Protein AF-A0A956MZQ5-F1 (afdb_monomer_lite)

pLDDT: mean 90.31, std 9.91, range [48.19, 97.69]

Sequence (183 aa):
MKKYIKSDFVNKNEEILAFFNFIDTRTTLNEQTVTKEKAHQFIFGNASYNDLKMRHLIWQTGVIIESFIIYDQSTNNEILKNQLLSNFYSKKELYKYAEETLNNNIHLIEQSTTKHAAYYLDLFKTNASLFDIAQRNIRSNKFNIEQIVHNSSVFAIIEALKYGCLVKSIQKLNEFEIEDFFI

Radius of gyration: 24.79 Å; chains: 1; bounding box: 57×37×67 Å

Foldseek 3Di:
DLVQCPDPVLDPDVLLNQLVVQVVPDPDDDPVSDDLVSSCCSRVNPDDDDPVVSVVSVVSNVVSVVVVVVVVVCVVDLLNVLVVVLVVCVVVVVLVSSLVSLVVSLVVLVPDPDDALVSLVSQLSSLVSNQVSVVVVPVDPDRPVVSNVVSVVVSVVRVLVVVLVVQVVVVVVDVDDDPNPPD

Secondary structure (DSSP, 8-state):
-HHHHT-TTT---HHHHHHHHHHHT-SS-STTT--HHHHHHHHHTTSPP-HHHHHHHHHHHHHHHHHHHHHHHHHT-HHHHHHHHHHHHHHTT-HHHHHHHHHHHHHHHHT-S---HHHHHHHHHHHHHHHHHHTT-TT-----HHHHHHHHHHHHHHHHHHHHHHHHHHHHHSS-PPP-TT-

Structure (mmCIF, N/CA/C/O backbone):
data_AF-A0A956MZQ5-F1
#
_entry.id   AF-A0A956MZQ5-F1
#
loop_
_atom_site.group_PDB
_atom_site.id
_atom_site.type_symbol
_atom_site.label_atom_id
_atom_site.label_alt_id
_atom_site.label_comp_id
_atom_site.label_asym_id
_atom_site.label_entity_id
_atom_site.label_seq_id
_atom_site.pdbx_PDB_ins_code
_atom_site.Cartn_x
_atom_site.Cartn_y
_atom_site.Cartn_z
_atom_site.occupancy
_atom_site.B_iso_or_equiv
_atom_site.auth_seq_id
_atom_site.auth_comp_id
_atom_site.auth_asym_id
_atom_site.auth_atom_id
_atom_site.pdbx_PDB_model_num
ATOM 1 N N . MET A 1 1 ? -13.975 6.583 7.745 1.00 89.19 1 MET A N 1
ATOM 2 C CA . MET A 1 1 ? -13.818 5.833 9.012 1.00 89.19 1 MET A CA 1
ATOM 3 C C . MET A 1 1 ? -15.131 5.277 9.572 1.00 89.19 1 MET A C 1
ATOM 5 O O . MET A 1 1 ? -15.294 4.069 9.530 1.00 89.19 1 MET A O 1
ATOM 9 N N . LYS A 1 2 ? -16.109 6.096 10.012 1.00 90.12 2 LYS A N 1
ATOM 10 C CA . LYS A 1 2 ? -17.393 5.613 10.593 1.00 90.12 2 LYS A CA 1
ATOM 11 C C . LYS A 1 2 ? -18.077 4.489 9.806 1.00 90.12 2 LYS A C 1
ATOM 13 O O . LYS A 1 2 ? -18.449 3.475 10.379 1.00 90.12 2 LYS A O 1
ATOM 18 N N . LYS A 1 3 ? -18.225 4.663 8.487 1.00 91.69 3 LYS A N 1
ATOM 19 C CA . LYS A 1 3 ? -18.836 3.656 7.601 1.00 91.69 3 LYS A CA 1
ATOM 20 C C . LYS A 1 3 ? -18.034 2.347 7.538 1.00 91.69 3 LYS A C 1
ATOM 22 O O . LYS A 1 3 ? -18.628 1.290 7.416 1.00 91.69 3 LYS A O 1
ATOM 27 N N . TYR A 1 4 ? -16.708 2.427 7.643 1.00 93.00 4 TYR A N 1
ATOM 28 C CA . TYR A 1 4 ? -15.813 1.270 7.603 1.00 93.00 4 TYR A CA 1
ATOM 29 C C . TYR A 1 4 ? -15.908 0.447 8.893 1.00 93.00 4 TYR A C 1
ATOM 31 O O . TYR A 1 4 ? -16.105 -0.757 8.833 1.00 93.00 4 TYR A O 1
ATOM 39 N N . ILE A 1 5 ? -15.876 1.107 10.057 1.00 92.44 5 ILE A N 1
ATOM 40 C CA . ILE A 1 5 ? -15.987 0.443 11.371 1.00 92.44 5 ILE A CA 1
ATOM 41 C C . ILE A 1 5 ? -17.379 -0.164 11.592 1.00 92.44 5 ILE A C 1
ATOM 43 O O . ILE A 1 5 ? -17.510 -1.166 12.283 1.00 92.44 5 ILE A O 1
ATOM 47 N N . LYS A 1 6 ? -18.423 0.424 10.997 1.00 91.38 6 LYS A N 1
ATOM 48 C CA . LYS A 1 6 ? -19.788 -0.128 11.013 1.00 91.38 6 LYS A CA 1
ATOM 49 C C . LYS A 1 6 ? -20.004 -1.283 10.031 1.00 91.38 6 LYS A C 1
ATOM 51 O O . LYS A 1 6 ? -21.090 -1.843 10.016 1.00 91.38 6 LYS A O 1
ATOM 56 N N . SER A 1 7 ? -19.038 -1.582 9.166 1.00 92.50 7 SER A N 1
ATOM 57 C CA . SER A 1 7 ? -19.191 -2.644 8.177 1.00 92.50 7 SER A CA 1
ATOM 58 C C . SER A 1 7 ? -19.031 -4.011 8.835 1.00 92.50 7 SER A C 1
ATOM 60 O O . SER A 1 7 ? -17.972 -4.290 9.398 1.00 92.50 7 SER A O 1
ATOM 62 N N . ASP A 1 8 ? -20.018 -4.891 8.660 1.00 90.75 8 ASP A N 1
ATOM 63 C CA . ASP A 1 8 ? -19.981 -6.285 9.138 1.00 90.75 8 ASP A CA 1
ATOM 64 C C . ASP A 1 8 ? -18.816 -7.098 8.553 1.00 90.75 8 ASP A C 1
ATOM 66 O O . ASP A 1 8 ? -18.423 -8.136 9.093 1.00 90.75 8 ASP A O 1
ATOM 70 N N . PHE A 1 9 ? -18.256 -6.631 7.434 1.00 90.50 9 PHE A N 1
ATOM 71 C CA . PHE A 1 9 ? -17.056 -7.205 6.835 1.00 90.50 9 PHE A CA 1
ATOM 72 C C . PHE A 1 9 ? -15.805 -6.962 7.692 1.00 90.50 9 PHE A C 1
ATOM 74 O O . PHE A 1 9 ? -14.919 -7.809 7.738 1.00 90.50 9 PHE A O 1
ATOM 81 N N . VAL A 1 10 ? -15.734 -5.810 8.366 1.00 91.56 10 VAL A N 1
ATOM 82 C CA . VAL A 1 10 ? -14.555 -5.360 9.122 1.00 91.56 10 VAL A CA 1
ATOM 83 C C . VAL A 1 10 ? -14.718 -5.627 10.614 1.00 91.56 10 VAL A C 1
ATOM 85 O O . VAL A 1 10 ? -13.767 -6.033 11.277 1.00 91.56 10 VAL A O 1
ATOM 88 N N . ASN A 1 11 ? -15.910 -5.387 11.159 1.00 91.38 11 ASN A N 1
ATOM 89 C CA . ASN A 1 11 ? -16.164 -5.481 12.585 1.00 91.38 11 ASN A CA 1
ATOM 90 C C . ASN A 1 11 ? -17.539 -6.091 12.855 1.00 91.38 11 ASN A C 1
ATOM 92 O O . ASN A 1 11 ? -18.555 -5.560 12.425 1.00 91.38 11 ASN A O 1
ATOM 96 N N . LYS A 1 12 ? -17.553 -7.168 13.641 1.00 90.06 12 LYS A N 1
ATOM 97 C CA . LYS A 1 12 ? -18.777 -7.807 14.151 1.00 90.06 12 LYS A CA 1
ATOM 98 C C . LYS A 1 12 ? -18.989 -7.576 15.649 1.00 90.06 12 LYS A C 1
ATOM 100 O O . LYS A 1 12 ? -19.979 -8.036 16.202 1.00 90.06 12 LYS A O 1
ATOM 105 N N . ASN A 1 13 ? -18.039 -6.924 16.323 1.00 92.81 13 ASN A N 1
ATOM 106 C CA . ASN A 1 13 ? -18.097 -6.689 17.758 1.00 92.81 13 ASN A CA 1
ATOM 107 C C . ASN A 1 13 ? -18.766 -5.334 18.040 1.00 92.81 13 ASN A C 1
ATOM 109 O O . ASN A 1 13 ? -18.209 -4.267 17.753 1.00 92.81 13 ASN A O 1
ATOM 113 N N . GLU A 1 14 ? -19.959 -5.381 18.631 1.00 92.75 14 GLU A N 1
ATOM 114 C CA . GLU A 1 14 ? -20.719 -4.190 19.019 1.00 92.75 14 GLU A CA 1
ATOM 115 C C . GLU A 1 14 ? -20.006 -3.359 20.095 1.00 92.75 14 GLU A C 1
ATOM 117 O O . GLU A 1 14 ? -20.111 -2.133 20.085 1.00 92.75 14 GLU A O 1
ATOM 122 N N . GLU A 1 15 ? -19.210 -3.985 20.970 1.00 94.75 15 GLU A N 1
ATOM 123 C CA . GLU A 1 15 ? -18.438 -3.287 22.005 1.00 94.75 15 GLU A CA 1
ATOM 124 C C . GLU A 1 15 ? -17.376 -2.372 21.377 1.00 94.75 15 GLU A C 1
ATOM 126 O O . GLU A 1 15 ? -17.155 -1.258 21.852 1.00 94.75 15 GLU A O 1
ATOM 131 N N . ILE A 1 16 ? -16.755 -2.804 20.271 1.00 94.88 16 ILE A N 1
ATOM 132 C CA . ILE A 1 16 ? -15.790 -1.989 19.512 1.00 94.88 16 ILE A CA 1
ATOM 133 C C . ILE A 1 16 ? -16.495 -0.782 18.900 1.00 94.88 16 ILE A C 1
ATOM 135 O O . ILE A 1 16 ? -15.986 0.338 18.959 1.00 94.88 16 ILE A O 1
ATOM 139 N N . LEU A 1 17 ? -17.687 -0.989 18.335 1.00 94.19 17 LEU A N 1
ATOM 140 C CA . LEU A 1 17 ? -18.469 0.104 17.768 1.00 94.19 17 LEU A CA 1
ATOM 141 C C . LEU A 1 17 ? -18.895 1.100 18.858 1.00 94.19 17 LEU A C 1
ATOM 143 O O . LEU A 1 17 ? -18.810 2.311 18.649 1.00 94.19 17 LEU A O 1
ATOM 147 N N . ALA A 1 18 ? -19.311 0.608 20.025 1.00 94.69 18 ALA A N 1
ATOM 148 C CA . ALA A 1 18 ? -19.651 1.434 21.178 1.00 94.69 18 ALA A CA 1
ATOM 149 C C . ALA A 1 18 ? -18.439 2.228 21.688 1.00 94.69 18 ALA A C 1
ATOM 151 O O . ALA A 1 18 ? -18.555 3.433 21.916 1.00 94.69 18 ALA A O 1
ATOM 152 N N . PHE A 1 19 ? -17.266 1.597 21.797 1.00 95.44 19 PHE A N 1
ATOM 153 C CA . PHE A 1 19 ? -16.028 2.275 22.182 1.00 95.44 19 PHE A CA 1
ATOM 154 C C . PHE A 1 19 ? -15.627 3.356 21.176 1.00 95.44 19 PHE A C 1
ATOM 156 O O . PHE A 1 19 ? -15.304 4.479 21.562 1.00 95.44 19 PHE A O 1
ATOM 163 N N . PHE A 1 20 ? -15.704 3.053 19.879 1.00 93.94 20 PHE A N 1
ATOM 164 C CA . PHE A 1 20 ? -15.429 4.031 18.835 1.00 93.94 20 PHE A CA 1
ATOM 165 C C . PHE A 1 20 ? -16.386 5.228 18.920 1.00 93.94 20 PHE A C 1
ATOM 167 O O . PHE A 1 20 ? -15.940 6.374 18.895 1.00 93.94 20 PHE A O 1
ATOM 174 N N . ASN A 1 21 ? -17.690 4.983 19.089 1.00 92.69 21 ASN A N 1
ATOM 175 C CA . ASN A 1 21 ? -18.679 6.051 19.249 1.00 92.69 21 ASN A CA 1
ATOM 176 C C . ASN A 1 21 ? -18.411 6.896 20.506 1.00 92.69 21 ASN A C 1
ATOM 178 O O . ASN A 1 21 ? -18.540 8.116 20.457 1.00 92.69 21 ASN A O 1
ATOM 182 N N . PHE A 1 22 ? -17.998 6.279 21.618 1.00 94.31 22 PHE A N 1
ATOM 183 C CA . PHE A 1 22 ? -17.604 7.009 22.825 1.00 94.31 22 PHE A CA 1
ATOM 184 C C . PHE A 1 22 ? -16.483 8.015 22.539 1.00 94.31 22 PHE A C 1
ATOM 186 O O . PHE A 1 22 ? -16.594 9.170 22.949 1.00 94.31 22 PHE A O 1
ATOM 193 N N . ILE A 1 23 ? -15.434 7.598 21.822 1.00 92.62 23 ILE A N 1
ATOM 194 C CA . ILE A 1 23 ? -14.308 8.471 21.461 1.00 92.62 23 ILE A CA 1
ATOM 195 C C . ILE A 1 23 ? -14.766 9.569 20.496 1.00 92.62 23 ILE A C 1
ATOM 197 O O . ILE A 1 23 ? -14.482 10.743 20.714 1.00 92.62 23 ILE A O 1
ATOM 201 N N . ASP A 1 24 ? -15.510 9.199 19.457 1.00 90.38 24 ASP A N 1
ATOM 202 C CA . ASP A 1 24 ? -15.926 10.094 18.374 1.00 90.38 24 ASP A CA 1
ATOM 203 C C . ASP A 1 24 ? -16.895 11.208 18.822 1.00 90.38 24 ASP A C 1
ATOM 205 O O . ASP A 1 24 ? -16.972 12.259 18.190 1.00 90.38 24 ASP A O 1
ATOM 209 N N . THR A 1 25 ? -17.591 11.031 19.951 1.00 88.69 25 THR A N 1
ATOM 210 C CA . THR A 1 25 ? -18.417 12.097 20.555 1.00 88.69 25 THR A CA 1
ATOM 211 C C . THR A 1 25 ? -17.610 13.197 21.256 1.00 88.69 25 THR A C 1
ATOM 213 O O . THR A 1 25 ? -18.188 14.205 21.668 1.00 88.69 25 THR A O 1
ATOM 216 N N . ARG A 1 26 ? -16.295 13.027 21.449 1.00 88.81 26 ARG A N 1
ATOM 217 C CA . ARG A 1 26 ? -15.462 13.984 22.192 1.00 88.81 26 ARG A CA 1
ATOM 218 C C . ARG A 1 26 ? -14.880 15.040 21.261 1.00 88.81 26 ARG A C 1
ATOM 220 O O . ARG A 1 26 ? -14.277 14.727 20.244 1.00 88.81 26 ARG A O 1
ATOM 227 N N . THR A 1 27 ? -15.010 16.305 21.656 1.00 86.62 27 THR A N 1
AT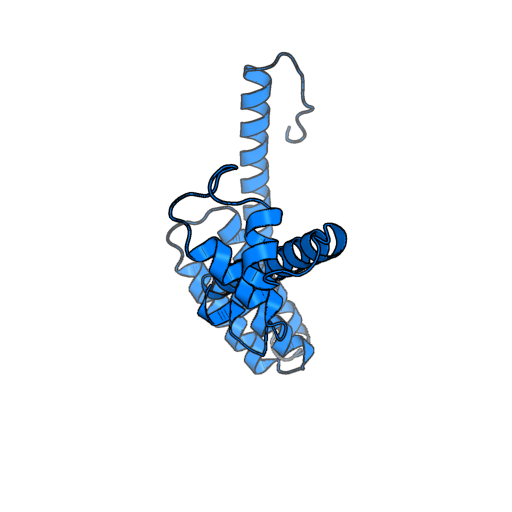OM 228 C CA . THR A 1 27 ? -14.407 17.445 20.947 1.00 86.62 27 THR A CA 1
ATOM 229 C C . THR A 1 27 ? -12.892 17.515 21.129 1.00 86.62 27 THR A C 1
ATOM 231 O O . THR A 1 27 ? -12.188 17.965 20.231 1.00 86.62 27 THR A O 1
ATOM 234 N N . THR A 1 28 ? -12.380 17.060 22.276 1.00 90.00 28 THR A N 1
ATOM 235 C CA . THR A 1 28 ? -10.947 16.961 22.579 1.00 90.00 28 THR A CA 1
ATOM 236 C C . THR A 1 28 ? -10.643 15.629 23.256 1.00 90.00 28 THR A C 1
ATOM 238 O O . THR A 1 28 ? -11.465 15.110 24.015 1.00 90.00 28 THR A O 1
ATOM 241 N N . LEU A 1 29 ? -9.462 15.069 22.989 1.00 89.69 29 LEU A N 1
ATOM 242 C CA . LEU A 1 29 ? -8.984 13.824 23.592 1.00 89.69 29 LEU A CA 1
ATOM 243 C C . LEU A 1 29 ? -7.893 14.156 24.612 1.00 89.69 29 LEU A C 1
ATOM 245 O O . LEU A 1 29 ? -6.775 14.500 24.241 1.00 89.69 29 LEU A O 1
ATOM 249 N N . ASN A 1 30 ? -8.235 14.103 25.895 1.00 91.06 30 ASN A N 1
ATOM 250 C CA . ASN A 1 30 ? -7.311 14.312 27.005 1.00 91.06 30 ASN A CA 1
ATOM 251 C C . ASN A 1 30 ? -7.746 13.471 28.216 1.00 91.06 30 ASN A C 1
ATOM 253 O O . ASN A 1 30 ? -8.811 12.853 28.206 1.00 91.06 30 ASN A O 1
ATOM 257 N N . GLU A 1 31 ? -6.938 13.477 29.274 1.00 88.38 31 GLU A N 1
ATOM 258 C CA . GLU A 1 31 ? -7.183 12.694 30.495 1.00 88.38 31 GLU A CA 1
ATOM 259 C C . GLU A 1 31 ? -8.502 13.054 31.200 1.00 88.38 31 GLU A C 1
ATOM 261 O O . GLU A 1 31 ? -9.055 12.254 31.951 1.00 88.38 31 GLU A O 1
ATOM 266 N N . GLN A 1 32 ? -9.054 14.243 30.947 1.00 86.75 32 GLN A N 1
ATOM 267 C CA . GLN A 1 32 ? -10.341 14.648 31.505 1.00 86.75 32 GLN A CA 1
ATOM 268 C C . GLN A 1 32 ? -11.512 14.157 30.654 1.00 86.75 32 GLN A C 1
ATOM 270 O O . GLN A 1 32 ? -12.566 13.835 31.202 1.00 86.75 32 GLN A O 1
ATOM 275 N N . THR A 1 33 ? -11.378 14.091 29.332 1.00 88.75 33 THR A N 1
ATOM 276 C CA . THR A 1 33 ? -12.478 13.721 28.428 1.00 88.75 33 THR A CA 1
ATOM 277 C C . THR A 1 33 ? -12.541 12.224 28.146 1.00 88.75 33 THR A C 1
ATOM 279 O O . THR A 1 33 ? -13.629 11.694 27.910 1.00 88.75 33 THR A O 1
ATOM 282 N N . VAL A 1 34 ? -11.403 11.532 28.216 1.00 91.88 34 VAL A N 1
ATOM 283 C CA . VAL A 1 34 ? -11.267 10.114 27.882 1.00 91.88 34 VAL A CA 1
ATOM 284 C C . VAL A 1 34 ? -10.444 9.410 28.958 1.00 91.88 34 VAL A C 1
ATOM 286 O O . VAL A 1 34 ? -9.237 9.598 29.059 1.00 91.88 34 VAL A O 1
ATOM 289 N N . THR A 1 35 ? -11.102 8.547 29.734 1.00 93.94 35 THR A N 1
ATOM 290 C CA . THR A 1 35 ? -10.441 7.575 30.618 1.00 93.94 35 THR A CA 1
ATOM 291 C C . THR A 1 35 ? -11.027 6.189 30.384 1.00 93.94 35 THR A C 1
ATOM 293 O O . THR A 1 35 ? -12.134 6.056 29.847 1.00 93.94 35 THR A O 1
ATOM 296 N N . LYS A 1 36 ? -10.302 5.141 30.791 1.00 94.19 36 LYS A N 1
ATOM 297 C CA . LYS A 1 36 ? -10.784 3.761 30.654 1.00 94.19 36 LYS A CA 1
ATOM 298 C C . LYS A 1 36 ? -12.052 3.524 31.462 1.00 94.19 36 LYS A C 1
ATOM 300 O O . LYS A 1 36 ? -12.927 2.805 31.004 1.00 94.19 36 LYS A O 1
ATOM 305 N N . GLU A 1 37 ? -12.174 4.152 32.623 1.00 94.62 37 GLU A N 1
ATOM 306 C CA . GLU A 1 37 ? -13.325 4.053 33.518 1.00 94.62 37 GLU A CA 1
ATOM 307 C C . GLU A 1 37 ? -14.554 4.700 32.876 1.00 94.62 37 GLU A C 1
ATOM 309 O O . GLU A 1 37 ? -15.619 4.089 32.839 1.00 94.62 37 GLU A O 1
ATOM 314 N N . LYS A 1 38 ? -14.399 5.894 32.285 1.00 94.06 38 LYS A N 1
ATOM 315 C CA . LYS A 1 38 ? -15.484 6.574 31.557 1.00 94.06 38 LYS A CA 1
ATOM 316 C C . LYS A 1 38 ? -15.932 5.779 30.336 1.00 94.06 38 LYS A C 1
ATOM 318 O O . LYS A 1 38 ? -17.129 5.675 30.076 1.00 94.06 38 LYS A O 1
ATOM 323 N N . ALA A 1 39 ? -14.981 5.208 29.599 1.00 95.06 39 ALA A N 1
ATOM 324 C CA . ALA A 1 39 ? -15.281 4.336 28.472 1.00 95.06 39 ALA A CA 1
ATOM 325 C C . ALA A 1 39 ? -15.988 3.051 28.933 1.00 95.06 39 ALA A C 1
ATOM 327 O O . ALA A 1 39 ? -17.017 2.686 28.375 1.00 95.06 39 ALA A O 1
ATOM 328 N N . HIS A 1 40 ? -15.496 2.404 29.992 1.00 96.88 40 HIS A N 1
ATOM 329 C CA . HIS A 1 40 ? -16.111 1.214 30.573 1.00 96.88 40 HIS A CA 1
ATOM 330 C C . HIS A 1 40 ? -17.552 1.485 31.007 1.00 96.88 40 HIS A C 1
ATOM 332 O O . HIS A 1 40 ? -18.448 0.721 30.667 1.00 96.88 40 HIS A O 1
ATOM 338 N N . GLN A 1 41 ? -17.788 2.592 31.715 1.00 95.12 41 GLN A N 1
ATOM 339 C CA . GLN A 1 41 ? -19.125 2.992 32.146 1.00 95.12 41 GLN A CA 1
ATOM 340 C C . GLN A 1 41 ? -20.058 3.243 30.954 1.00 95.12 41 GLN A C 1
ATOM 342 O O . GLN A 1 41 ? -21.227 2.875 31.002 1.00 95.12 41 GLN A O 1
ATOM 347 N N . PHE A 1 42 ? -19.556 3.835 29.867 1.00 94.88 42 PHE A N 1
ATOM 348 C CA . PHE A 1 42 ? -20.353 4.062 28.661 1.00 94.88 42 PHE A CA 1
ATOM 349 C C . PHE A 1 42 ? -20.755 2.755 27.960 1.00 94.88 42 PHE A C 1
ATOM 351 O O . PHE A 1 42 ? -21.874 2.643 27.471 1.00 94.88 42 PHE A O 1
ATOM 358 N N . ILE A 1 43 ? -19.852 1.775 27.904 1.00 95.44 43 ILE A N 1
ATOM 359 C CA . ILE A 1 43 ? -20.032 0.544 27.116 1.00 95.44 43 ILE A CA 1
ATOM 360 C C . ILE A 1 43 ? -20.742 -0.544 27.927 1.00 95.44 43 ILE A C 1
ATOM 362 O O . ILE A 1 43 ? -21.586 -1.260 27.398 1.00 95.44 43 ILE A O 1
ATOM 366 N N . PHE A 1 44 ? -20.404 -0.673 29.212 1.00 95.06 44 PHE A N 1
ATOM 367 C CA . PHE A 1 44 ? -20.852 -1.757 30.093 1.00 95.06 44 PHE A CA 1
ATOM 368 C C . PHE A 1 44 ? -21.762 -1.284 31.235 1.00 95.06 44 PHE A C 1
ATOM 370 O O . PHE A 1 44 ? -22.176 -2.091 32.070 1.00 95.06 44 PHE A O 1
ATOM 377 N N . GLY A 1 45 ? -22.081 0.011 31.299 1.00 94.06 45 GLY A N 1
ATOM 378 C CA . GLY A 1 45 ? -22.961 0.573 32.320 1.00 94.06 45 GLY A CA 1
ATOM 379 C C . GLY A 1 45 ? -22.405 0.388 33.733 1.00 94.06 45 GLY A C 1
ATOM 380 O O . GLY A 1 45 ? -21.276 0.774 34.030 1.00 94.06 45 GLY A O 1
ATOM 381 N N . ASN A 1 46 ? -23.214 -0.223 34.602 1.00 93.75 46 ASN A N 1
ATOM 382 C CA . ASN A 1 46 ? -22.914 -0.418 36.026 1.00 93.75 46 ASN A CA 1
ATOM 383 C C . ASN A 1 46 ? -22.119 -1.702 36.328 1.00 93.75 46 ASN A C 1
ATOM 385 O O . ASN A 1 46 ? -22.013 -2.096 37.490 1.00 93.75 46 ASN A O 1
ATOM 389 N N . ALA A 1 47 ? -21.596 -2.392 35.310 1.00 94.69 47 ALA A N 1
ATOM 390 C CA . ALA A 1 47 ? -20.735 -3.548 35.533 1.00 94.69 47 ALA A CA 1
ATOM 391 C C . ALA A 1 47 ? -19.468 -3.153 36.315 1.00 94.69 47 ALA A C 1
ATOM 393 O O . ALA A 1 47 ? -18.964 -2.034 36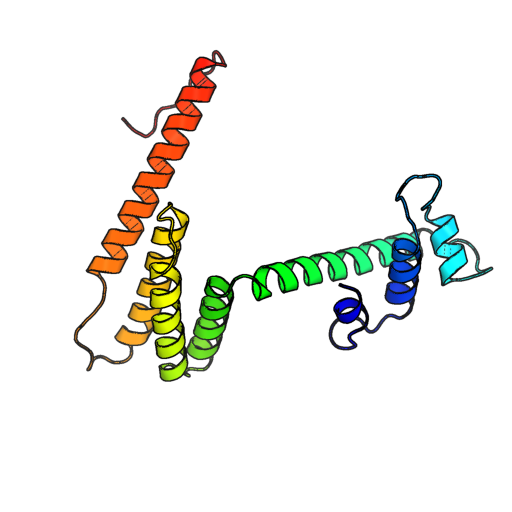.186 1.00 94.69 47 ALA A O 1
ATOM 394 N N . SER A 1 48 ? -18.928 -4.089 37.103 1.00 95.94 48 SER A N 1
ATOM 395 C CA . SER A 1 48 ? -17.649 -3.876 37.788 1.00 95.94 48 SER A CA 1
ATOM 396 C C . SER A 1 48 ? -16.539 -3.624 36.771 1.00 95.94 48 SER A C 1
ATOM 398 O O . SER A 1 48 ? -16.457 -4.322 35.757 1.00 95.94 48 SER A O 1
ATOM 400 N N . TYR A 1 49 ? -15.692 -2.634 37.050 1.00 96.94 49 TYR A N 1
ATOM 401 C CA . TYR A 1 49 ? -14.616 -2.242 36.151 1.00 96.94 49 TYR A CA 1
ATOM 402 C C . TYR A 1 49 ? -13.652 -3.404 35.887 1.00 96.94 49 TYR A C 1
ATOM 404 O O . TYR A 1 49 ? -13.087 -3.988 36.813 1.00 96.94 49 TYR A O 1
ATOM 412 N N . ASN A 1 50 ? -13.432 -3.709 34.607 1.00 95.88 50 ASN A N 1
ATOM 413 C CA . ASN A 1 50 ? -12.501 -4.741 34.164 1.00 95.88 50 ASN A CA 1
ATOM 414 C C . ASN A 1 50 ? -11.416 -4.152 33.246 1.00 95.88 50 ASN A C 1
ATOM 416 O O . ASN A 1 50 ? -11.628 -3.964 32.045 1.00 95.88 50 ASN A O 1
ATOM 420 N N . ASP A 1 51 ? -10.229 -3.894 33.806 1.00 96.00 51 ASP A N 1
ATOM 421 C CA . ASP A 1 51 ? -9.099 -3.316 33.062 1.00 96.00 51 ASP A CA 1
ATOM 422 C C . ASP A 1 51 ? -8.607 -4.230 31.932 1.00 96.00 51 ASP A C 1
ATOM 424 O O . ASP A 1 51 ? -8.282 -3.742 30.851 1.00 96.00 51 ASP A O 1
ATOM 428 N N . LEU A 1 52 ? -8.589 -5.552 32.143 1.00 96.12 52 LEU A N 1
ATOM 429 C CA . LEU A 1 52 ? -8.163 -6.508 31.118 1.00 96.12 52 LEU A CA 1
ATOM 430 C C . LEU A 1 52 ? -9.094 -6.445 29.901 1.00 96.12 52 LEU A C 1
ATOM 432 O O . LEU A 1 52 ? -8.625 -6.332 28.767 1.00 96.12 52 LEU A O 1
ATOM 436 N N . LYS A 1 53 ? -10.411 -6.436 30.138 1.00 94.94 53 LYS A N 1
ATOM 437 C CA . LYS A 1 53 ? -11.415 -6.290 29.078 1.00 94.94 53 LYS A CA 1
ATOM 438 C C . LYS A 1 53 ? -11.238 -4.967 28.331 1.00 94.94 53 LYS A C 1
ATOM 440 O O . LYS A 1 53 ? -11.212 -4.965 27.103 1.00 94.94 53 LYS A O 1
ATOM 445 N N . MET A 1 54 ? -11.034 -3.861 29.052 1.00 96.62 54 MET A N 1
ATOM 446 C CA . MET A 1 54 ? -10.793 -2.555 28.429 1.00 96.62 54 MET A CA 1
ATOM 447 C C . MET A 1 54 ? -9.513 -2.526 27.591 1.00 96.62 54 MET A C 1
ATOM 449 O O . MET A 1 54 ? -9.526 -1.977 26.492 1.00 96.62 54 MET A O 1
ATOM 453 N N . ARG A 1 55 ? -8.412 -3.132 28.055 1.00 96.00 55 ARG A N 1
ATOM 454 C CA . ARG A 1 55 ? -7.165 -3.213 27.273 1.00 96.00 55 ARG A CA 1
ATOM 455 C C . ARG A 1 55 ? -7.350 -4.000 25.983 1.00 96.00 55 ARG A C 1
ATOM 457 O O . ARG A 1 55 ? -6.891 -3.542 24.940 1.00 96.00 55 ARG A O 1
ATOM 464 N N . HIS A 1 56 ? -8.033 -5.141 26.041 1.00 95.88 56 HIS A N 1
ATOM 465 C CA . HIS A 1 56 ? -8.344 -5.915 24.840 1.00 95.88 56 HIS A CA 1
ATOM 466 C C . HIS A 1 56 ? -9.203 -5.114 23.865 1.00 95.88 56 HIS A C 1
ATOM 468 O O . HIS A 1 56 ? -8.876 -5.058 22.683 1.00 95.88 56 HIS A O 1
ATOM 474 N N . LEU A 1 57 ? -10.234 -4.433 24.364 1.00 95.56 57 LEU A N 1
ATOM 475 C CA . LEU A 1 57 ? -11.115 -3.614 23.540 1.00 95.56 57 LEU A CA 1
ATOM 476 C C . LEU A 1 57 ? -10.368 -2.467 22.844 1.00 95.56 57 LEU A C 1
ATOM 478 O O . LEU A 1 57 ? -10.553 -2.242 21.647 1.00 95.56 57 LEU A O 1
ATOM 482 N N . ILE A 1 58 ? -9.484 -1.778 23.572 1.00 95.12 58 ILE A N 1
ATOM 483 C CA . ILE A 1 58 ? -8.625 -0.720 23.025 1.00 95.12 58 ILE A CA 1
ATOM 484 C C . ILE A 1 58 ? -7.721 -1.281 21.928 1.00 95.12 58 ILE A C 1
ATOM 486 O O . ILE A 1 58 ? -7.676 -0.719 20.836 1.00 95.12 58 ILE A O 1
ATOM 490 N N . TRP A 1 59 ? -7.033 -2.395 22.195 1.00 96.56 59 TRP A N 1
ATOM 491 C CA . TRP A 1 59 ? -6.140 -3.022 21.221 1.00 96.56 59 TRP A CA 1
ATOM 492 C C . TRP A 1 59 ? -6.891 -3.445 19.951 1.00 96.56 59 TRP A C 1
ATOM 494 O O . TRP A 1 59 ? -6.485 -3.075 18.853 1.00 96.56 59 TRP A O 1
ATOM 504 N N . GLN A 1 60 ? -8.027 -4.137 20.087 1.00 95.38 60 GLN A N 1
ATOM 505 C CA . GLN A 1 60 ? -8.844 -4.564 18.944 1.00 95.38 60 GLN A CA 1
ATOM 506 C C . GLN A 1 60 ? -9.352 -3.374 18.123 1.00 95.38 60 GLN A C 1
ATOM 508 O O . GLN A 1 60 ? -9.341 -3.411 16.893 1.00 95.38 60 GLN A O 1
ATOM 513 N N . THR A 1 61 ? -9.769 -2.301 18.798 1.00 94.88 61 THR A N 1
ATOM 514 C CA . THR A 1 61 ? -10.191 -1.069 18.123 1.00 94.88 61 THR A CA 1
ATOM 515 C C . THR A 1 61 ? -9.023 -0.429 17.374 1.00 94.88 61 THR A C 1
ATOM 517 O O . THR A 1 61 ? -9.199 0.001 16.237 1.00 94.88 61 THR A O 1
ATOM 520 N N . GLY A 1 62 ? -7.828 -0.415 17.973 1.00 94.44 62 GLY A N 1
ATOM 521 C CA . GLY A 1 62 ? -6.597 0.050 17.332 1.00 94.44 62 GLY A CA 1
ATOM 522 C C . GLY A 1 62 ? -6.305 -0.695 16.031 1.00 94.44 62 GLY A C 1
ATOM 523 O O . GLY A 1 62 ? -6.151 -0.058 14.994 1.00 94.44 62 GLY A O 1
ATOM 524 N N . VAL A 1 63 ? -6.365 -2.030 16.052 1.00 95.31 63 VAL A N 1
ATOM 525 C CA . VAL A 1 63 ? -6.169 -2.871 14.856 1.00 95.31 63 VAL A CA 1
ATOM 526 C C . VAL A 1 63 ? -7.152 -2.508 13.734 1.00 95.31 63 VAL A C 1
ATOM 528 O O . VAL A 1 63 ? -6.770 -2.409 12.567 1.00 95.31 63 VAL A O 1
ATOM 531 N N . ILE A 1 64 ? -8.424 -2.261 14.061 1.00 95.19 64 ILE A N 1
ATOM 532 C CA . ILE A 1 64 ? -9.433 -1.867 13.063 1.00 95.19 64 ILE A CA 1
ATOM 533 C C . ILE A 1 64 ? -9.157 -0.464 12.504 1.00 95.19 64 ILE A C 1
ATOM 535 O O . ILE A 1 64 ? -9.351 -0.230 11.308 1.00 95.19 64 ILE A O 1
ATOM 539 N N . ILE A 1 65 ? -8.702 0.471 13.341 1.00 94.12 65 ILE A N 1
ATOM 540 C CA . ILE A 1 65 ? -8.327 1.822 12.904 1.00 94.12 65 ILE A CA 1
ATOM 541 C C . ILE A 1 65 ? -7.109 1.766 11.976 1.00 94.12 65 ILE A C 1
ATOM 543 O O . ILE A 1 65 ? -7.132 2.393 10.920 1.00 94.12 65 ILE A O 1
ATOM 547 N N . GLU A 1 66 ? -6.084 0.988 12.315 1.00 95.56 66 GLU A N 1
ATOM 548 C CA . GLU A 1 66 ? -4.910 0.774 11.459 1.00 95.56 66 GLU A CA 1
ATOM 549 C C . GLU A 1 66 ? -5.309 0.164 10.109 1.00 95.56 66 GLU A C 1
ATOM 551 O O . GLU A 1 66 ? -4.908 0.664 9.057 1.00 95.56 66 GLU A O 1
ATOM 556 N N . SER A 1 67 ? -6.189 -0.842 10.118 1.00 95.25 67 SER A N 1
ATOM 557 C CA . SER A 1 67 ? -6.763 -1.417 8.896 1.00 95.25 67 SER A CA 1
ATOM 558 C C . SER A 1 67 ? -7.510 -0.374 8.058 1.00 95.25 67 SER A C 1
ATOM 560 O O . SER A 1 67 ? -7.387 -0.358 6.832 1.00 95.25 67 SER A O 1
ATOM 562 N N . PHE A 1 68 ? -8.260 0.532 8.695 1.00 95.00 68 PHE A N 1
ATOM 563 C CA . PHE A 1 68 ? -8.909 1.638 7.992 1.00 95.00 68 PHE A CA 1
ATOM 564 C C . PHE A 1 68 ? -7.889 2.595 7.368 1.00 95.00 68 PHE A C 1
ATOM 566 O O . PHE A 1 68 ? -8.089 3.009 6.231 1.00 95.00 68 PHE A O 1
ATOM 573 N N . ILE A 1 69 ? -6.810 2.938 8.077 1.00 94.38 69 ILE A N 1
ATOM 574 C CA . ILE A 1 69 ? -5.751 3.806 7.544 1.00 94.38 69 ILE A CA 1
ATOM 575 C C . ILE A 1 69 ? -5.136 3.165 6.297 1.00 94.38 69 ILE A C 1
ATOM 577 O O . ILE A 1 69 ? -5.019 3.826 5.270 1.00 94.38 69 ILE A O 1
ATOM 581 N N . ILE A 1 70 ? -4.819 1.869 6.344 1.00 94.06 70 ILE A N 1
ATOM 582 C CA . ILE A 1 70 ? -4.299 1.132 5.183 1.00 94.06 70 ILE A CA 1
ATOM 583 C C . ILE A 1 70 ? -5.310 1.148 4.031 1.00 94.06 70 ILE A C 1
ATOM 585 O O . ILE A 1 70 ? -4.942 1.430 2.889 1.00 94.06 70 ILE A O 1
ATOM 589 N N . TYR A 1 71 ? -6.586 0.873 4.313 1.00 94.06 71 TYR A N 1
ATOM 590 C CA . TYR A 1 71 ? -7.652 0.915 3.312 1.00 94.06 71 TYR A CA 1
ATOM 591 C C . TYR A 1 71 ? -7.769 2.300 2.661 1.00 94.06 71 TYR A C 1
ATOM 593 O O . TYR A 1 71 ? -7.823 2.399 1.439 1.00 94.06 71 TYR A O 1
ATOM 601 N N . ASP A 1 72 ? -7.776 3.369 3.452 1.00 93.94 72 ASP A N 1
ATOM 602 C CA . ASP A 1 72 ? -7.911 4.743 2.968 1.00 93.94 72 ASP A CA 1
ATOM 603 C C . ASP A 1 72 ? -6.705 5.159 2.111 1.00 93.94 72 ASP A C 1
ATOM 605 O O . ASP A 1 72 ? -6.870 5.614 0.980 1.00 93.94 72 ASP A O 1
ATOM 609 N N . GLN A 1 73 ? -5.487 4.896 2.595 1.00 93.38 73 GLN A N 1
ATOM 610 C CA . GLN A 1 73 ? -4.252 5.202 1.870 1.00 93.38 73 GLN A CA 1
ATOM 611 C C . GLN A 1 73 ? -4.131 4.407 0.565 1.00 93.38 73 GLN A C 1
ATOM 613 O O . GLN A 1 73 ? -3.721 4.954 -0.456 1.00 93.38 73 GLN A O 1
ATOM 618 N N . SER A 1 74 ? -4.515 3.127 0.567 1.00 92.56 74 SER A N 1
ATOM 619 C CA . SER A 1 74 ? -4.487 2.296 -0.643 1.00 92.56 74 SER A CA 1
ATOM 620 C C . SER A 1 74 ? -5.595 2.646 -1.636 1.00 92.56 74 SER A C 1
ATOM 622 O O . SER A 1 74 ? -5.357 2.603 -2.839 1.00 92.56 74 SER A O 1
ATOM 624 N N . THR A 1 75 ? -6.778 3.049 -1.162 1.00 90.31 75 THR A N 1
ATOM 625 C CA . THR A 1 75 ? -7.885 3.481 -2.032 1.00 90.31 75 THR A CA 1
ATOM 626 C C . THR A 1 75 ? -7.552 4.784 -2.756 1.00 90.31 75 THR A C 1
ATOM 628 O O . THR A 1 75 ? -7.921 4.948 -3.914 1.00 90.31 75 THR A O 1
ATOM 631 N N . ASN A 1 76 ? -6.822 5.689 -2.100 1.00 90.44 76 ASN A N 1
ATOM 632 C CA . ASN A 1 76 ? -6.425 6.975 -2.676 1.00 90.44 76 ASN A CA 1
ATOM 633 C C . ASN A 1 76 ? -5.145 6.900 -3.533 1.00 90.44 76 ASN A C 1
ATOM 635 O O . ASN A 1 76 ? -4.727 7.910 -4.097 1.00 90.44 76 ASN A O 1
ATOM 639 N N . ASN A 1 77 ? -4.518 5.725 -3.649 1.00 92.75 77 ASN A N 1
ATOM 640 C CA . ASN A 1 77 ? -3.314 5.510 -4.445 1.00 92.75 77 ASN A CA 1
ATOM 641 C C . ASN A 1 77 ? -3.610 4.558 -5.615 1.00 92.75 77 ASN A C 1
ATOM 643 O O . ASN A 1 77 ? -3.456 3.340 -5.506 1.00 92.75 77 ASN A O 1
ATOM 647 N N . GLU A 1 78 ? -4.024 5.123 -6.753 1.00 94.19 78 GLU A N 1
ATOM 648 C CA . GLU A 1 78 ? -4.368 4.347 -7.956 1.00 94.19 78 GLU A CA 1
ATOM 649 C C . GLU A 1 78 ? -3.193 3.506 -8.483 1.00 94.19 78 GLU A C 1
ATOM 651 O O . GLU A 1 78 ? -3.406 2.389 -8.957 1.00 94.19 78 GLU A O 1
ATOM 656 N N . ILE A 1 79 ? -1.948 3.981 -8.328 1.00 94.12 79 ILE A N 1
ATOM 657 C CA . ILE A 1 79 ? -0.762 3.220 -8.744 1.00 94.12 79 ILE A CA 1
ATOM 658 C C . ILE A 1 79 ? -0.643 1.931 -7.925 1.00 94.12 79 ILE A C 1
ATOM 660 O O . ILE A 1 79 ? -0.519 0.833 -8.475 1.00 94.12 79 ILE A O 1
ATOM 664 N N . LEU A 1 80 ? -0.735 2.047 -6.598 1.00 93.88 80 LEU A N 1
ATOM 665 C CA . LEU A 1 80 ? -0.694 0.904 -5.690 1.00 93.88 80 LEU A CA 1
ATOM 666 C C . LEU A 1 80 ? -1.876 -0.046 -5.925 1.00 93.88 80 LEU A C 1
ATOM 668 O O . LEU A 1 80 ? -1.701 -1.265 -5.940 1.00 93.88 80 LEU A O 1
ATOM 672 N N . LYS A 1 81 ? -3.078 0.491 -6.143 1.00 95.56 81 LYS A N 1
ATOM 673 C CA . LYS A 1 81 ? -4.277 -0.303 -6.438 1.00 95.56 81 LYS A CA 1
ATOM 674 C C . LYS A 1 81 ? -4.094 -1.152 -7.696 1.00 95.56 81 LYS A C 1
ATOM 676 O O . LYS A 1 81 ? -4.379 -2.350 -7.664 1.00 95.56 81 LYS A O 1
ATOM 681 N N . ASN A 1 82 ? -3.547 -0.578 -8.766 1.00 96.38 82 ASN A N 1
ATOM 682 C CA . ASN A 1 82 ? -3.253 -1.313 -9.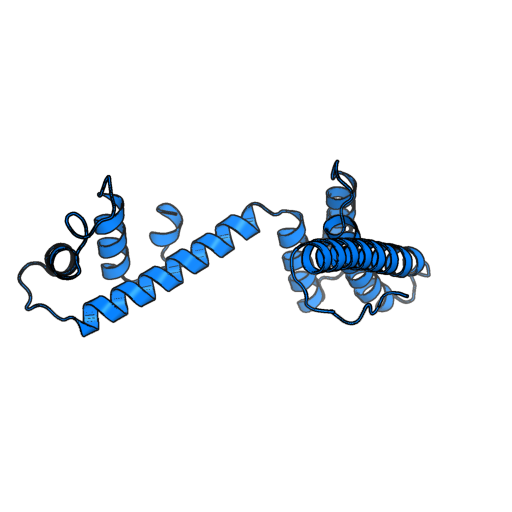994 1.00 96.38 82 ASN A CA 1
ATOM 683 C C . ASN A 1 82 ? -2.143 -2.356 -9.806 1.00 96.38 82 ASN A C 1
ATOM 685 O O . ASN A 1 82 ? -2.249 -3.456 -10.347 1.00 96.38 82 ASN A O 1
ATOM 689 N N . GLN A 1 83 ? -1.115 -2.070 -9.002 1.00 95.12 83 GLN A N 1
ATOM 690 C CA . GLN A 1 83 ? -0.084 -3.057 -8.645 1.00 95.12 83 GLN A CA 1
ATOM 691 C C . GLN A 1 83 ? -0.670 -4.253 -7.873 1.00 95.12 83 GLN A C 1
ATOM 693 O O . GLN A 1 83 ? -0.342 -5.406 -8.155 1.00 95.12 83 GLN A O 1
ATOM 698 N N . LEU A 1 84 ? -1.558 -4.003 -6.907 1.00 95.56 84 LEU A N 1
ATOM 699 C CA . LEU A 1 84 ? -2.222 -5.064 -6.143 1.00 95.56 84 LEU A CA 1
ATOM 700 C C . LEU A 1 84 ? -3.155 -5.896 -7.031 1.00 95.56 84 LEU A C 1
ATOM 702 O O . LEU A 1 84 ? -3.159 -7.127 -6.946 1.00 95.56 84 LEU A O 1
ATOM 706 N N . LEU A 1 85 ? -3.917 -5.232 -7.900 1.00 96.88 85 LEU A N 1
ATOM 707 C CA . LEU A 1 85 ? -4.868 -5.880 -8.793 1.00 96.88 85 LEU A CA 1
ATOM 708 C C . LEU A 1 85 ? -4.169 -6.719 -9.873 1.00 96.88 85 LEU A C 1
ATOM 710 O O . LEU A 1 85 ? -4.562 -7.862 -10.106 1.00 96.88 85 LEU A O 1
ATOM 714 N N . SER A 1 86 ? -3.093 -6.208 -10.478 1.00 96.94 86 SER A N 1
ATOM 715 C CA . SER A 1 86 ? -2.306 -6.970 -11.453 1.00 96.94 86 SER A CA 1
ATOM 716 C C . SER A 1 86 ? -1.648 -8.195 -10.818 1.00 96.94 86 SER A C 1
ATOM 718 O O . SER A 1 86 ? -1.683 -9.275 -11.402 1.00 96.94 86 SER A O 1
ATOM 720 N N . ASN A 1 87 ? -1.136 -8.081 -9.587 1.00 96.12 87 ASN A N 1
ATOM 721 C CA . ASN A 1 87 ? -0.601 -9.216 -8.833 1.00 96.12 87 ASN A CA 1
ATOM 722 C C . ASN A 1 87 ? -1.685 -10.274 -8.567 1.00 96.12 87 ASN A C 1
ATOM 724 O O . ASN A 1 87 ? -1.456 -11.468 -8.775 1.00 96.12 87 ASN A O 1
ATOM 728 N N . PHE A 1 88 ? -2.887 -9.849 -8.163 1.00 97.31 88 PHE A N 1
ATOM 729 C CA . PHE A 1 88 ? -4.023 -10.756 -8.001 1.00 97.31 88 PHE A CA 1
ATOM 730 C C . PHE A 1 88 ? -4.347 -11.496 -9.306 1.00 97.31 88 PHE A C 1
ATOM 732 O O . PHE A 1 88 ? -4.431 -12.726 -9.298 1.00 97.31 88 PHE A O 1
ATOM 739 N N . TYR A 1 89 ? -4.472 -10.780 -10.427 1.00 97.44 89 TYR A N 1
ATOM 740 C CA . TYR A 1 89 ? -4.736 -11.390 -11.730 1.00 97.44 89 TYR A CA 1
ATOM 741 C C . TYR A 1 89 ? -3.628 -12.357 -12.151 1.00 97.44 89 TYR A C 1
ATOM 743 O O . TYR A 1 89 ? -3.928 -13.486 -12.534 1.00 97.44 89 TYR A O 1
ATOM 751 N N . SER A 1 90 ? -2.360 -11.980 -11.993 1.00 93.75 90 SER A N 1
ATOM 752 C CA . SER A 1 90 ? -1.214 -12.845 -12.292 1.00 93.75 90 SER A CA 1
ATOM 753 C C . SER A 1 90 ? -1.223 -14.134 -11.468 1.00 93.75 90 SER A C 1
ATOM 755 O O . SER A 1 90 ? -1.012 -15.213 -12.020 1.00 93.75 90 SER A O 1
ATOM 757 N N . LYS A 1 91 ? -1.534 -14.056 -10.166 1.00 95.00 91 LYS A N 1
ATOM 758 C CA . LYS A 1 91 ? -1.672 -15.231 -9.281 1.00 95.00 91 LYS A CA 1
ATOM 759 C C . LYS A 1 91 ? -2.843 -16.138 -9.650 1.00 95.00 91 LYS A C 1
ATOM 761 O O . LYS A 1 91 ? -2.849 -17.306 -9.274 1.00 95.00 91 LYS A O 1
ATOM 766 N N . LYS A 1 92 ? -3.849 -15.598 -10.335 1.00 96.69 92 LYS A N 1
ATOM 767 C CA . LYS A 1 92 ? -5.009 -16.335 -10.849 1.00 96.69 92 LYS A CA 1
ATOM 768 C C . LYS A 1 92 ? -4.858 -16.733 -12.317 1.00 96.69 92 LYS A C 1
ATOM 770 O O . LYS A 1 92 ? -5.831 -17.187 -12.903 1.00 96.69 92 LYS A O 1
ATOM 775 N N . GLU A 1 93 ? -3.668 -16.554 -12.897 1.00 94.19 93 GLU A N 1
ATOM 776 C CA . GLU A 1 93 ? -3.364 -16.848 -14.306 1.00 94.19 93 GLU A CA 1
ATOM 777 C C . GLU A 1 93 ? -4.227 -16.048 -15.304 1.00 94.19 93 GLU A C 1
ATOM 779 O O . GLU A 1 93 ? -4.351 -16.378 -16.482 1.00 94.19 93 GLU A O 1
ATOM 784 N N . LEU A 1 94 ? -4.785 -14.924 -14.850 1.00 95.31 94 LEU A N 1
ATOM 785 C CA . LEU A 1 94 ? -5.593 -13.986 -15.627 1.00 95.31 94 LEU A CA 1
ATOM 786 C C . LEU A 1 94 ? -4.695 -12.957 -16.335 1.00 95.31 94 LEU A C 1
ATOM 788 O O . LEU A 1 94 ? -4.866 -11.746 -16.191 1.00 95.31 94 LEU A O 1
ATOM 792 N N . TYR A 1 95 ? -3.710 -13.438 -17.098 1.00 92.88 95 TYR A N 1
ATOM 793 C CA . TYR A 1 95 ? -2.590 -12.626 -17.596 1.00 92.88 95 TYR A CA 1
ATOM 794 C C . TYR A 1 95 ? -2.994 -11.447 -18.479 1.00 92.88 95 TYR A C 1
ATOM 796 O O . TYR A 1 95 ? -2.401 -10.382 -18.359 1.00 92.88 95 TYR A O 1
ATOM 804 N N . LYS A 1 96 ? -4.037 -11.598 -19.302 1.00 93.31 96 LYS A N 1
ATOM 805 C CA . LYS A 1 96 ? -4.557 -10.498 -20.127 1.00 93.31 96 LYS A CA 1
ATOM 806 C C . LYS A 1 96 ? -5.001 -9.306 -19.269 1.00 93.31 96 LYS A C 1
ATOM 808 O O . LYS A 1 96 ? -4.669 -8.168 -19.575 1.00 93.31 96 LYS A O 1
ATOM 813 N N . TYR A 1 97 ? -5.718 -9.576 -18.178 1.00 96.12 97 TYR A N 1
ATOM 814 C CA . TYR A 1 97 ? -6.179 -8.538 -17.255 1.00 96.12 97 TYR A CA 1
ATOM 815 C C . TYR A 1 97 ? -5.021 -7.945 -16.450 1.00 96.12 97 TYR A C 1
ATOM 817 O O . TYR A 1 97 ? -5.003 -6.744 -16.185 1.00 96.12 97 TYR A O 1
ATOM 825 N N . ALA A 1 98 ? -4.039 -8.772 -16.079 1.00 95.88 98 ALA A N 1
ATOM 826 C CA . ALA A 1 98 ? -2.828 -8.305 -15.413 1.00 95.88 98 ALA A CA 1
ATOM 827 C C . ALA A 1 98 ? -2.026 -7.342 -16.306 1.00 95.88 98 ALA A C 1
ATOM 829 O O . ALA A 1 98 ? -1.663 -6.260 -15.855 1.00 95.88 98 ALA A O 1
ATOM 830 N N . GLU A 1 99 ? -1.813 -7.704 -17.572 1.00 94.38 99 GLU A N 1
ATOM 831 C CA . GLU A 1 99 ? -1.125 -6.888 -18.576 1.00 94.38 99 GLU A CA 1
ATOM 832 C C . GLU A 1 99 ? -1.852 -5.561 -18.830 1.00 94.38 99 GLU A C 1
ATOM 834 O O . GLU A 1 99 ? -1.236 -4.500 -18.752 1.00 94.38 99 GLU A O 1
ATOM 839 N N . GLU A 1 100 ? -3.168 -5.596 -19.054 1.00 95.88 100 GLU A N 1
ATOM 840 C CA . GLU A 1 100 ? -3.985 -4.389 -19.230 1.00 95.88 100 GLU A CA 1
ATOM 841 C C . GLU A 1 100 ? -3.877 -3.450 -18.019 1.00 95.88 100 GLU A C 1
ATOM 843 O O . GLU A 1 100 ? -3.653 -2.248 -18.165 1.00 95.88 100 GLU A O 1
ATOM 848 N N . THR A 1 101 ? -3.952 -4.011 -16.809 1.00 97.50 101 THR A N 1
ATOM 849 C CA . THR A 1 101 ? -3.818 -3.247 -15.562 1.00 97.50 101 THR A CA 1
ATOM 850 C C . THR A 1 101 ? -2.432 -2.607 -15.436 1.00 97.50 101 THR A C 1
ATOM 852 O O . THR A 1 101 ? -2.327 -1.451 -15.031 1.00 97.50 101 THR A O 1
ATOM 855 N N . LEU A 1 102 ? -1.361 -3.322 -15.797 1.00 96.19 102 LEU A N 1
ATOM 856 C CA . LEU A 1 102 ? 0.009 -2.800 -15.749 1.00 96.19 102 LEU A CA 1
ATOM 857 C C . LEU A 1 102 ? 0.252 -1.712 -16.799 1.00 96.19 102 LEU A C 1
ATOM 859 O O . LEU A 1 102 ? 0.876 -0.706 -16.475 1.00 96.19 102 LEU A O 1
ATOM 863 N N . ASN A 1 103 ? -0.277 -1.861 -18.014 1.00 95.38 103 ASN A N 1
ATOM 864 C CA . ASN A 1 103 ? -0.176 -0.833 -19.054 1.00 95.38 103 ASN A CA 1
ATOM 865 C C . ASN A 1 103 ? -0.903 0.456 -18.641 1.00 95.38 103 ASN A C 1
ATOM 867 O O . ASN A 1 103 ? -0.342 1.546 -18.747 1.00 95.38 103 ASN A O 1
ATOM 871 N N . ASN A 1 104 ? -2.103 0.337 -18.064 1.00 96.38 104 ASN A N 1
ATOM 872 C CA . ASN A 1 104 ? -2.801 1.477 -17.465 1.00 96.38 104 ASN A CA 1
ATOM 873 C C . ASN A 1 104 ? -1.976 2.116 -16.341 1.00 96.38 104 ASN A C 1
ATOM 875 O O . ASN A 1 104 ? -1.931 3.338 -16.215 1.00 96.38 104 ASN A O 1
ATOM 879 N N . ASN A 1 105 ? -1.287 1.298 -15.545 1.00 96.81 105 ASN A N 1
ATOM 880 C CA . ASN A 1 105 ? -0.428 1.789 -14.480 1.00 96.81 105 ASN A CA 1
ATOM 881 C C . ASN A 1 105 ? 0.773 2.589 -15.006 1.00 96.81 105 ASN A C 1
ATOM 883 O O . ASN A 1 105 ? 1.090 3.632 -14.443 1.00 96.81 105 ASN A O 1
ATOM 887 N N . ILE A 1 106 ? 1.405 2.144 -16.099 1.00 96.19 106 ILE A N 1
ATOM 888 C CA . ILE A 1 106 ? 2.476 2.898 -16.774 1.00 96.19 106 ILE A CA 1
ATOM 889 C C . ILE A 1 106 ? 1.955 4.276 -17.190 1.00 96.19 106 ILE A C 1
ATOM 891 O O . ILE A 1 106 ? 2.572 5.280 -16.842 1.00 96.19 106 ILE A O 1
ATOM 895 N N . HIS A 1 107 ? 0.787 4.338 -17.837 1.00 95.88 107 HIS A N 1
ATOM 896 C CA . HIS A 1 107 ? 0.181 5.610 -18.235 1.00 95.88 107 HIS A CA 1
ATOM 897 C C . HIS A 1 107 ? -0.099 6.540 -17.048 1.00 95.88 107 HIS A C 1
ATOM 899 O O . HIS A 1 107 ? 0.175 7.735 -17.135 1.00 95.88 107 HIS A O 1
ATOM 905 N N . LEU A 1 108 ? -0.599 6.011 -15.926 1.00 95.25 108 LEU A N 1
ATOM 906 C CA . LEU A 1 108 ? -0.818 6.804 -14.711 1.00 95.25 108 LEU A CA 1
ATOM 907 C C . LEU A 1 108 ? 0.488 7.362 -14.142 1.00 95.25 108 LEU A C 1
ATOM 909 O O . LEU A 1 108 ? 0.542 8.528 -13.756 1.00 95.25 108 LEU A O 1
ATOM 913 N N . ILE A 1 109 ? 1.546 6.549 -14.101 1.00 96.12 109 ILE A N 1
ATOM 914 C CA . ILE A 1 109 ? 2.853 6.996 -13.615 1.00 96.12 109 ILE A CA 1
ATOM 915 C C . ILE A 1 109 ? 3.398 8.096 -14.532 1.00 96.12 109 ILE A C 1
ATOM 917 O O . ILE A 1 109 ? 3.833 9.136 -14.044 1.00 96.12 109 ILE A O 1
ATOM 921 N N . GLU A 1 110 ? 3.324 7.912 -15.853 1.00 94.56 110 GLU A N 1
ATOM 922 C CA . GLU A 1 110 ? 3.790 8.875 -16.861 1.00 94.56 110 GLU A CA 1
ATOM 923 C C . GLU A 1 110 ? 3.064 10.227 -16.819 1.00 94.56 110 GLU A C 1
ATOM 925 O O . GLU A 1 110 ? 3.658 11.240 -17.191 1.00 94.56 110 GLU A O 1
ATOM 930 N N . GLN A 1 111 ? 1.826 10.264 -16.320 1.00 93.88 111 GLN A N 1
ATOM 931 C CA . GLN A 1 111 ? 1.058 11.494 -16.100 1.00 93.88 111 GLN A CA 1
ATOM 932 C C . GLN A 1 111 ? 1.496 12.286 -14.859 1.00 93.88 111 GLN A C 1
ATOM 934 O O . GLN A 1 111 ? 1.080 13.435 -14.698 1.00 93.88 111 GLN A O 1
ATOM 939 N N . SER A 1 112 ? 2.334 11.716 -13.985 1.00 90.06 112 SER A N 1
ATOM 940 C CA . SER A 1 112 ? 2.879 12.447 -12.841 1.00 90.06 112 SER A CA 1
ATOM 941 C C . SER A 1 112 ? 3.659 13.676 -13.314 1.00 90.06 112 SER A C 1
ATOM 943 O O . SER A 1 112 ? 4.612 13.572 -14.088 1.00 90.06 112 SER A O 1
ATOM 945 N N . THR A 1 113 ? 3.311 14.851 -12.785 1.00 85.75 113 THR A N 1
ATOM 946 C CA . THR A 1 113 ? 4.023 16.107 -13.073 1.00 85.75 113 THR A CA 1
ATOM 947 C C . THR A 1 113 ? 5.458 16.095 -12.558 1.00 85.75 113 THR A C 1
ATOM 949 O O . THR A 1 113 ? 6.299 16.855 -13.035 1.00 85.75 113 THR A O 1
ATOM 952 N N . THR A 1 114 ? 5.745 15.238 -11.577 1.00 87.19 114 THR A N 1
ATOM 953 C CA . THR A 1 114 ? 7.006 15.245 -10.846 1.00 87.19 114 THR A CA 1
ATOM 954 C C . THR A 1 114 ? 7.699 13.892 -10.949 1.00 87.19 114 THR A C 1
ATOM 956 O O . THR A 1 114 ? 7.147 12.857 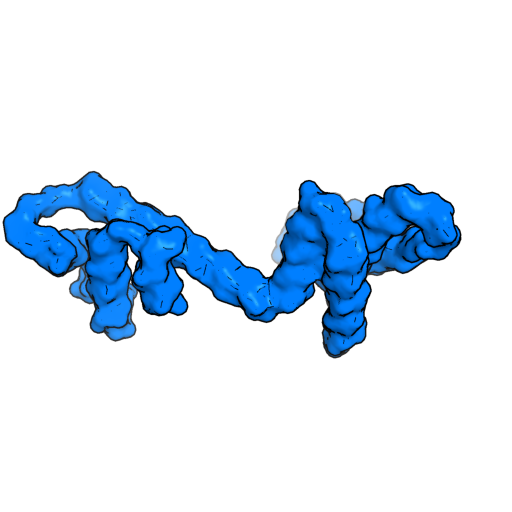-10.570 1.00 87.19 114 THR A O 1
ATOM 959 N N . LYS A 1 115 ? 8.945 13.904 -11.433 1.00 90.50 115 LYS A N 1
ATOM 960 C CA . LYS A 1 115 ? 9.771 12.707 -11.655 1.00 90.50 115 LYS A CA 1
ATOM 961 C C . LYS A 1 115 ? 10.833 12.555 -10.567 1.00 90.50 115 LYS A C 1
ATOM 963 O O . LYS A 1 115 ? 12.022 12.754 -10.804 1.00 90.50 115 LYS A O 1
ATOM 968 N N . HIS A 1 116 ? 10.395 12.260 -9.346 1.00 91.88 116 HIS A N 1
ATOM 969 C CA . HIS A 1 116 ? 11.290 11.938 -8.227 1.00 91.88 116 HIS A CA 1
ATOM 970 C C . HIS A 1 116 ? 11.669 10.450 -8.216 1.00 91.88 116 HIS A C 1
ATOM 972 O O . HIS A 1 116 ? 11.193 9.684 -9.046 1.00 91.88 116 HIS A O 1
ATOM 978 N N . ALA A 1 117 ? 12.504 10.014 -7.270 1.00 94.38 117 ALA A N 1
ATOM 979 C CA . ALA A 1 117 ? 12.919 8.611 -7.151 1.00 94.38 117 ALA A CA 1
ATOM 980 C C . ALA A 1 117 ? 11.736 7.623 -7.212 1.00 94.38 117 ALA A C 1
ATOM 982 O O . ALA A 1 117 ? 11.790 6.644 -7.953 1.00 94.38 117 ALA A O 1
ATOM 983 N N . ALA A 1 118 ? 10.636 7.925 -6.512 1.00 93.56 118 ALA A N 1
ATOM 984 C CA . ALA A 1 118 ? 9.426 7.099 -6.506 1.00 93.56 118 ALA A CA 1
ATOM 985 C C . ALA A 1 118 ? 8.835 6.865 -7.911 1.00 93.56 1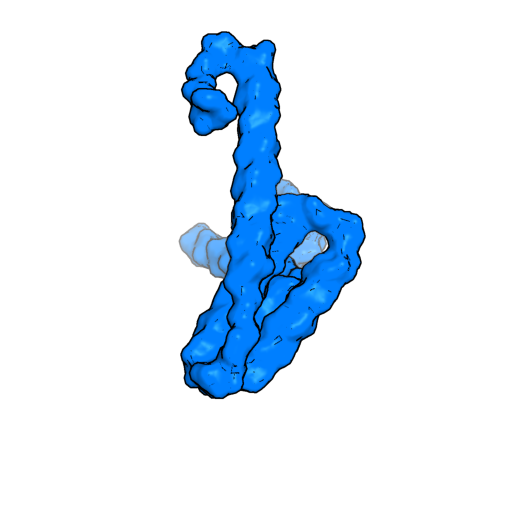18 ALA A C 1
ATOM 987 O O . ALA A 1 118 ? 8.456 5.743 -8.222 1.00 93.56 118 ALA A O 1
ATOM 988 N N . TYR A 1 119 ? 8.850 7.876 -8.787 1.00 96.38 119 TYR A N 1
ATOM 989 C CA . TYR A 1 119 ? 8.383 7.748 -10.174 1.00 96.38 119 TYR A CA 1
ATOM 990 C C . TYR A 1 119 ? 9.163 6.663 -10.931 1.00 96.38 119 TYR A C 1
ATOM 992 O O . TYR A 1 119 ? 8.576 5.777 -11.551 1.00 96.38 119 TYR A O 1
ATOM 1000 N N . TYR A 1 120 ? 10.495 6.695 -10.838 1.00 97.12 120 TYR A N 1
ATOM 1001 C CA . TYR A 1 120 ? 11.350 5.713 -11.506 1.00 97.12 120 TYR A CA 1
ATOM 1002 C C . TYR A 1 120 ? 11.250 4.332 -10.849 1.00 97.12 120 TYR A C 1
ATOM 1004 O O . TYR A 1 120 ? 11.267 3.321 -11.549 1.00 97.12 120 TYR A O 1
ATOM 1012 N N . LEU A 1 121 ? 11.068 4.272 -9.526 1.00 96.75 121 LEU A N 1
ATOM 1013 C CA . LEU A 1 121 ? 10.814 3.021 -8.813 1.00 96.75 121 LEU A CA 1
ATOM 1014 C C . LEU A 1 121 ? 9.513 2.353 -9.279 1.00 96.75 121 LEU A C 1
ATOM 1016 O O . LEU A 1 121 ? 9.493 1.143 -9.508 1.00 96.75 121 LEU A O 1
ATOM 1020 N N . ASP A 1 122 ? 8.439 3.126 -9.435 1.00 96.19 122 ASP A N 1
ATOM 1021 C CA . ASP A 1 122 ? 7.141 2.612 -9.869 1.00 96.19 122 ASP A CA 1
ATOM 1022 C C . ASP A 1 122 ? 7.168 2.162 -11.332 1.00 96.19 122 ASP A C 1
ATOM 1024 O O . ASP A 1 122 ? 6.641 1.088 -11.645 1.00 96.19 122 ASP A O 1
ATOM 1028 N N . LEU A 1 123 ? 7.843 2.907 -12.219 1.00 96.62 123 LEU A N 1
ATOM 1029 C CA . LEU A 1 123 ? 8.074 2.463 -13.595 1.00 96.62 123 LEU A CA 1
ATOM 1030 C C . LEU A 1 123 ? 8.903 1.183 -13.639 1.00 96.62 123 LEU A C 1
ATOM 1032 O O . LEU A 1 123 ? 8.544 0.264 -14.371 1.00 96.62 123 LEU A O 1
ATOM 1036 N N . PHE A 1 124 ? 9.984 1.092 -12.865 1.00 96.94 124 PHE A N 1
ATOM 1037 C CA . PHE A 1 124 ? 10.807 -0.113 -12.791 1.00 96.94 124 PHE A CA 1
ATOM 1038 C C . PHE A 1 124 ? 9.978 -1.330 -12.356 1.00 96.94 124 PHE A C 1
ATOM 1040 O O . PHE A 1 124 ? 9.940 -2.328 -13.074 1.00 96.94 124 PHE A O 1
ATOM 1047 N N . LYS A 1 125 ? 9.258 -1.235 -11.230 1.00 96.12 125 LYS A N 1
ATOM 1048 C CA . LYS A 1 125 ? 8.430 -2.334 -10.700 1.00 96.12 125 LYS A CA 1
ATOM 1049 C C . LYS A 1 125 ? 7.325 -2.756 -11.668 1.00 96.12 125 LYS A C 1
ATOM 1051 O O . LYS A 1 125 ? 7.083 -3.951 -11.850 1.00 96.12 125 LYS A O 1
ATOM 1056 N N . THR A 1 126 ? 6.659 -1.782 -12.289 1.00 96.25 126 THR A N 1
ATOM 1057 C CA . THR A 1 126 ? 5.565 -2.037 -13.236 1.00 96.25 126 THR A CA 1
ATOM 1058 C C . THR A 1 126 ? 6.095 -2.703 -14.506 1.00 96.25 126 THR A C 1
ATOM 1060 O O . THR A 1 126 ? 5.550 -3.718 -14.936 1.00 96.25 126 THR A O 1
ATOM 1063 N N . ASN A 1 127 ? 7.205 -2.202 -15.058 1.00 95.25 127 ASN A N 1
ATOM 1064 C CA . ASN A 1 127 ? 7.843 -2.786 -16.237 1.00 95.25 127 ASN A CA 1
ATOM 1065 C C . ASN A 1 127 ? 8.394 -4.194 -15.967 1.00 95.25 127 ASN A C 1
ATOM 1067 O O . ASN A 1 127 ? 8.227 -5.067 -16.816 1.00 95.25 127 ASN A O 1
ATOM 1071 N N . ALA A 1 128 ? 8.983 -4.441 -14.793 1.00 94.75 128 ALA A N 1
ATOM 1072 C CA . ALA A 1 128 ? 9.443 -5.771 -14.393 1.00 94.75 128 ALA A CA 1
ATOM 1073 C C . ALA A 1 128 ? 8.280 -6.770 -14.279 1.00 94.75 128 ALA A C 1
ATOM 1075 O O . ALA A 1 128 ? 8.355 -7.873 -14.811 1.00 94.75 128 ALA A O 1
ATOM 1076 N N . SER A 1 129 ? 7.159 -6.353 -13.681 1.00 94.00 129 SER A N 1
ATOM 1077 C CA . SER A 1 129 ? 5.953 -7.192 -13.596 1.00 94.00 129 SER A CA 1
ATOM 1078 C C . SER A 1 129 ? 5.378 -7.518 -14.979 1.00 94.00 129 SER A C 1
ATOM 1080 O O . SER A 1 129 ? 4.900 -8.627 -15.213 1.00 94.00 129 SER A O 1
ATOM 1082 N N . LEU A 1 130 ? 5.436 -6.561 -15.911 1.00 93.06 130 LEU A N 1
ATOM 1083 C CA . LEU A 1 130 ? 4.994 -6.756 -17.291 1.00 93.06 130 LEU A CA 1
ATOM 1084 C C . LEU A 1 130 ? 5.899 -7.749 -18.031 1.00 93.06 130 LEU A C 1
ATOM 1086 O O . LEU A 1 130 ? 5.402 -8.653 -18.701 1.00 93.06 130 LEU A O 1
ATOM 1090 N N . PHE A 1 131 ? 7.217 -7.629 -17.854 1.00 92.12 131 PHE A N 1
ATOM 1091 C CA . PHE A 1 131 ? 8.192 -8.587 -18.371 1.00 92.12 131 PHE A CA 1
ATOM 1092 C C . PHE A 1 131 ? 7.923 -10.006 -17.853 1.00 92.12 131 PHE A C 1
ATOM 1094 O O . PHE A 1 131 ? 7.907 -10.955 -18.640 1.00 92.12 131 PHE A O 1
ATOM 1101 N N . ASP A 1 132 ? 7.622 -10.146 -16.558 1.00 90.12 132 ASP A N 1
ATOM 1102 C CA . ASP A 1 132 ? 7.354 -11.442 -15.934 1.00 90.12 132 ASP A CA 1
ATOM 1103 C C . ASP A 1 132 ? 6.119 -12.160 -16.496 1.00 90.12 132 ASP A C 1
ATOM 1105 O O . ASP A 1 132 ? 6.043 -13.395 -16.483 1.00 90.12 132 ASP A O 1
ATOM 1109 N N . ILE A 1 133 ? 5.149 -11.392 -16.988 1.00 89.50 133 ILE A N 1
ATOM 1110 C CA . ILE A 1 133 ? 3.978 -11.908 -17.698 1.00 89.50 133 ILE A CA 1
ATOM 1111 C C . ILE A 1 133 ? 4.345 -12.211 -19.154 1.00 89.50 133 ILE A C 1
ATOM 1113 O O . ILE A 1 133 ? 4.037 -13.296 -19.649 1.00 89.50 133 ILE A O 1
ATOM 1117 N N . ALA A 1 134 ? 5.039 -11.292 -19.829 1.00 86.62 134 ALA A N 1
ATOM 1118 C CA . ALA A 1 134 ? 5.399 -11.408 -21.240 1.00 86.62 134 ALA A CA 1
ATOM 1119 C C . ALA A 1 134 ? 6.287 -12.628 -21.532 1.00 86.62 134 ALA A C 1
ATOM 1121 O O . ALA A 1 134 ? 6.058 -13.317 -22.524 1.00 86.62 134 ALA A O 1
ATOM 1122 N N . GLN A 1 135 ? 7.231 -12.970 -20.645 1.00 84.62 135 GLN A N 1
ATOM 1123 C CA . GLN A 1 135 ? 8.095 -14.153 -20.805 1.00 84.62 135 GLN A CA 1
ATOM 1124 C C . GLN A 1 135 ? 7.316 -15.478 -20.891 1.00 84.62 135 GLN A C 1
ATOM 1126 O O . GLN A 1 135 ? 7.813 -16.457 -21.443 1.00 84.62 135 GLN A O 1
ATOM 1131 N N . ARG A 1 136 ? 6.074 -15.519 -20.388 1.00 79.50 136 ARG A N 1
ATOM 1132 C CA . ARG A 1 136 ? 5.200 -16.702 -20.469 1.00 79.50 136 ARG A CA 1
ATOM 1133 C C . ARG A 1 136 ? 4.614 -16.894 -21.869 1.00 79.50 136 ARG A C 1
ATOM 1135 O O . ARG A 1 136 ? 4.231 -18.004 -22.223 1.00 79.50 136 ARG A O 1
ATOM 1142 N N . ASN A 1 137 ? 4.573 -15.833 -22.676 1.00 70.38 137 ASN A N 1
ATOM 1143 C CA . ASN A 1 137 ? 4.139 -15.842 -24.069 1.00 70.38 137 ASN A CA 1
ATOM 1144 C C . ASN A 1 137 ? 5.335 -15.569 -24.993 1.00 70.38 137 ASN A C 1
ATOM 1146 O O . ASN A 1 137 ? 5.508 -14.469 -25.511 1.00 70.38 137 ASN A O 1
ATOM 1150 N N . ILE A 1 138 ? 6.115 -16.619 -25.274 1.00 60.91 138 ILE A N 1
ATOM 1151 C CA . ILE A 1 138 ? 7.338 -16.606 -26.111 1.00 60.91 138 ILE A CA 1
ATOM 1152 C C . ILE A 1 138 ? 7.106 -16.010 -27.519 1.00 60.91 138 ILE A C 1
ATOM 1154 O O . ILE A 1 138 ? 8.042 -15.609 -28.200 1.00 60.91 138 ILE A O 1
ATOM 1158 N N . ARG A 1 139 ? 5.849 -15.910 -27.973 1.00 60.12 139 ARG A N 1
ATOM 1159 C CA . ARG A 1 139 ? 5.489 -15.280 -29.254 1.00 60.12 139 ARG A CA 1
ATOM 1160 C C . ARG A 1 139 ? 5.646 -13.751 -29.266 1.00 60.12 139 ARG A C 1
ATOM 1162 O O . ARG A 1 139 ? 5.653 -13.173 -30.350 1.00 60.12 139 ARG A O 1
ATOM 1169 N N . SER A 1 140 ? 5.763 -13.099 -28.107 1.00 56.91 140 SER A N 1
ATOM 1170 C CA . SER A 1 140 ? 5.997 -11.655 -28.003 1.00 56.91 140 SER A CA 1
ATOM 1171 C C . SER A 1 140 ? 7.497 -11.372 -27.872 1.00 56.91 140 SER A C 1
ATOM 1173 O O . SER A 1 140 ? 8.077 -11.500 -26.802 1.00 56.91 140 SER A O 1
ATOM 1175 N N . ASN A 1 141 ? 8.141 -10.989 -28.977 1.00 54.25 141 ASN A N 1
ATOM 1176 C CA . ASN A 1 141 ? 9.595 -10.772 -29.045 1.00 54.25 141 ASN A CA 1
ATOM 1177 C C . ASN A 1 141 ? 10.073 -9.412 -28.500 1.00 54.25 141 ASN A C 1
ATOM 1179 O O . ASN A 1 141 ? 11.257 -9.097 -28.617 1.00 54.25 141 ASN A O 1
ATOM 1183 N N . LYS A 1 142 ? 9.189 -8.571 -27.947 1.00 61.91 142 LYS A N 1
ATOM 1184 C CA . LYS A 1 142 ? 9.563 -7.226 -27.486 1.00 61.91 142 LYS A CA 1
ATOM 1185 C C . LYS A 1 142 ? 9.499 -7.138 -25.967 1.00 61.91 142 LYS A C 1
ATOM 1187 O O . LYS A 1 142 ? 8.467 -6.804 -25.395 1.00 61.91 142 LYS A O 1
ATOM 1192 N N . PHE A 1 143 ? 10.625 -7.429 -25.328 1.00 75.38 143 PHE A N 1
ATOM 1193 C CA . PHE A 1 143 ? 10.807 -7.222 -23.897 1.00 75.38 143 PHE A CA 1
ATOM 1194 C C . PHE A 1 143 ? 11.244 -5.779 -23.610 1.00 75.38 143 PHE A C 1
ATOM 1196 O O . PHE A 1 143 ? 12.094 -5.225 -24.302 1.00 75.38 143 PHE A O 1
ATOM 1203 N N . ASN A 1 144 ? 10.696 -5.181 -22.559 1.00 82.56 144 ASN A N 1
ATOM 1204 C CA . ASN A 1 144 ? 10.985 -3.826 -22.070 1.00 82.56 144 ASN A CA 1
ATOM 1205 C C . ASN A 1 144 ? 12.223 -3.770 -21.144 1.00 82.56 144 ASN A C 1
ATOM 1207 O O . ASN A 1 144 ? 12.262 -2.988 -20.193 1.00 82.56 144 ASN A O 1
ATOM 1211 N N . ILE A 1 145 ? 13.236 -4.611 -21.394 1.00 88.31 145 ILE A N 1
ATOM 1212 C CA . ILE A 1 145 ? 14.420 -4.747 -20.520 1.00 88.31 145 ILE A CA 1
ATOM 1213 C C . ILE A 1 145 ? 15.185 -3.425 -20.414 1.00 88.31 145 ILE A C 1
ATOM 1215 O O . ILE A 1 145 ? 15.617 -3.054 -19.326 1.00 88.31 145 ILE A O 1
ATOM 1219 N N . GLU A 1 146 ? 15.307 -2.680 -21.513 1.00 90.69 146 GLU A N 1
ATOM 1220 C CA . GLU A 1 146 ? 15.962 -1.367 -21.518 1.00 90.69 146 GLU A CA 1
ATOM 1221 C C . GLU A 1 146 ? 15.291 -0.398 -20.538 1.00 90.69 146 GLU A C 1
ATOM 1223 O O . GLU A 1 146 ? 15.972 0.263 -19.755 1.00 90.69 146 GLU A O 1
ATOM 1228 N N . GLN A 1 147 ? 13.955 -0.359 -20.517 1.00 91.88 147 GLN A N 1
ATOM 1229 C CA . GLN A 1 147 ? 13.190 0.474 -19.591 1.00 91.88 147 GLN A CA 1
ATOM 1230 C C . GLN A 1 147 ? 13.355 -0.001 -18.145 1.00 91.88 147 GLN A C 1
ATOM 1232 O O . GLN A 1 147 ? 13.451 0.830 -17.244 1.00 91.88 147 GLN A O 1
ATOM 1237 N N . ILE A 1 148 ? 13.404 -1.312 -17.902 1.00 95.19 148 ILE A N 1
ATOM 1238 C CA . ILE A 1 148 ? 13.642 -1.870 -16.563 1.00 95.19 148 ILE A CA 1
ATOM 1239 C C . ILE A 1 148 ? 15.007 -1.411 -16.043 1.00 95.19 148 ILE A C 1
ATOM 1241 O O . ILE A 1 148 ? 15.089 -0.829 -14.959 1.00 95.19 148 ILE A O 1
ATOM 1245 N N . VAL A 1 149 ? 16.062 -1.617 -16.837 1.00 96.44 149 VAL A N 1
ATOM 1246 C CA . VAL A 1 149 ? 17.431 -1.238 -16.469 1.00 96.44 149 VAL A CA 1
ATOM 1247 C C . VAL A 1 149 ? 17.510 0.269 -16.252 1.00 96.44 149 VAL A C 1
ATOM 1249 O O . VAL A 1 149 ? 17.884 0.696 -15.164 1.00 96.44 149 VAL A O 1
ATOM 1252 N N . HIS A 1 150 ? 17.054 1.071 -17.217 1.00 96.19 150 HIS A N 1
ATOM 1253 C CA . HIS A 1 150 ? 17.093 2.529 -17.130 1.00 96.19 150 HIS A CA 1
ATOM 1254 C C . HIS A 1 150 ? 16.409 3.060 -15.864 1.00 96.19 150 HIS A C 1
ATOM 1256 O O . HIS A 1 150 ? 17.024 3.791 -15.089 1.00 96.19 150 HIS A O 1
ATOM 1262 N N . ASN A 1 151 ? 15.157 2.665 -15.621 1.00 97.12 151 ASN A N 1
ATOM 1263 C CA . ASN A 1 151 ? 14.392 3.170 -14.482 1.00 97.12 151 ASN A CA 1
ATOM 1264 C C . ASN A 1 151 ? 14.996 2.725 -13.142 1.00 97.12 151 ASN A C 1
ATOM 1266 O O . ASN A 1 151 ? 15.051 3.522 -12.205 1.00 97.12 151 ASN A O 1
ATOM 1270 N N . SER A 1 152 ? 15.508 1.492 -13.051 1.00 97.69 152 SER A N 1
ATOM 1271 C CA . SER A 1 152 ? 16.179 1.019 -11.833 1.00 97.69 152 SER A CA 1
ATOM 1272 C C . SER A 1 152 ? 17.473 1.788 -11.543 1.00 97.69 152 SER A C 1
ATOM 1274 O O . SER A 1 152 ? 17.704 2.190 -10.402 1.00 97.69 152 SER A O 1
ATOM 1276 N N . SER A 1 153 ? 18.282 2.065 -12.572 1.00 97.69 153 SER A N 1
ATOM 1277 C CA . SER A 1 153 ? 19.517 2.840 -12.442 1.00 97.69 153 SER A CA 1
ATOM 1278 C C . SER A 1 153 ? 19.237 4.283 -12.037 1.00 97.69 153 SER A C 1
ATOM 1280 O O . SER A 1 153 ? 19.874 4.789 -11.117 1.00 97.69 153 SER A O 1
ATOM 1282 N N . VAL A 1 154 ? 18.266 4.944 -12.675 1.00 97.25 154 VAL A N 1
ATOM 1283 C CA . VAL A 1 154 ? 17.910 6.330 -12.338 1.00 97.25 154 VAL A CA 1
ATOM 1284 C C . VAL A 1 154 ? 17.389 6.424 -10.904 1.00 97.25 154 VAL A C 1
ATOM 1286 O O . VAL A 1 154 ? 17.829 7.298 -10.160 1.00 97.25 154 VAL A O 1
ATOM 1289 N N . PHE A 1 155 ? 16.514 5.504 -10.481 1.00 97.62 155 PHE A N 1
ATOM 1290 C CA . PHE A 1 155 ? 16.068 5.417 -9.087 1.00 97.62 155 PHE A CA 1
ATOM 1291 C C . PHE A 1 155 ? 17.255 5.307 -8.116 1.00 97.62 155 PHE A C 1
ATOM 1293 O O . PHE A 1 155 ? 17.347 6.094 -7.172 1.00 97.62 155 PHE A O 1
ATOM 1300 N N . ALA A 1 156 ? 18.175 4.372 -8.375 1.00 97.12 156 ALA A N 1
ATOM 1301 C CA . ALA A 1 156 ? 19.333 4.135 -7.519 1.00 97.12 156 ALA A CA 1
ATOM 1302 C C . ALA A 1 156 ? 20.246 5.366 -7.424 1.00 97.12 156 ALA A C 1
ATOM 1304 O O . ALA A 1 156 ? 20.647 5.740 -6.325 1.00 97.12 156 ALA A O 1
ATOM 1305 N N . ILE A 1 157 ? 20.525 6.031 -8.550 1.00 96.44 157 ILE A N 1
ATOM 1306 C CA . ILE A 1 157 ? 21.346 7.249 -8.590 1.00 96.44 157 ILE A CA 1
ATOM 1307 C C . ILE A 1 157 ? 20.685 8.383 -7.796 1.00 96.44 157 ILE A C 1
ATOM 1309 O O . ILE A 1 157 ? 21.362 9.055 -7.021 1.00 96.44 157 ILE A O 1
ATOM 1313 N N . ILE A 1 158 ? 19.372 8.598 -7.950 1.00 95.38 158 ILE A N 1
ATOM 1314 C CA . ILE A 1 158 ? 18.666 9.669 -7.229 1.00 95.38 158 ILE A CA 1
ATOM 1315 C C . ILE A 1 158 ? 18.713 9.433 -5.714 1.00 95.38 158 ILE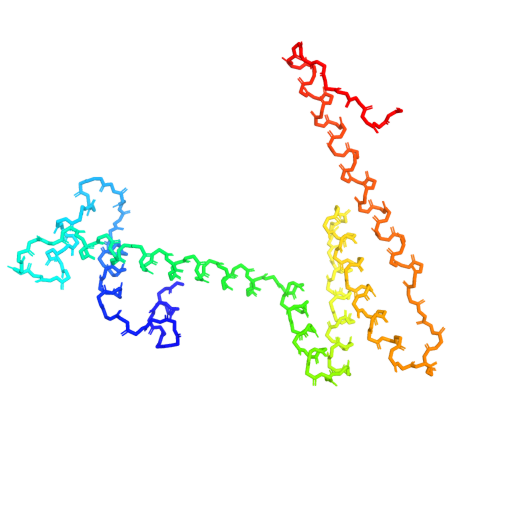 A C 1
ATOM 1317 O O . ILE A 1 158 ? 19.025 10.363 -4.969 1.00 95.38 158 ILE A O 1
ATOM 1321 N N . GLU A 1 159 ? 18.415 8.218 -5.242 1.00 95.50 159 GLU A N 1
ATOM 1322 C CA . GLU A 1 159 ? 18.471 7.921 -3.804 1.00 95.50 159 GLU A CA 1
ATOM 1323 C C . GLU A 1 159 ? 19.910 7.985 -3.273 1.00 95.50 159 GLU A C 1
ATOM 1325 O O . GLU A 1 159 ? 20.133 8.582 -2.221 1.00 95.50 159 GLU A O 1
ATOM 1330 N N . ALA A 1 160 ? 20.898 7.477 -4.017 1.00 94.38 160 ALA A N 1
ATOM 1331 C CA . ALA A 1 160 ? 22.312 7.591 -3.657 1.00 94.38 160 ALA A CA 1
ATOM 1332 C C . ALA A 1 160 ? 22.738 9.053 -3.450 1.00 94.38 160 ALA A C 1
ATOM 1334 O O . ALA A 1 160 ? 23.294 9.399 -2.409 1.00 94.38 160 ALA A O 1
ATOM 1335 N N . LEU A 1 161 ? 22.409 9.936 -4.398 1.00 94.12 161 LEU A N 1
ATOM 1336 C CA . LEU A 1 161 ? 22.708 11.367 -4.294 1.00 94.12 161 LEU A CA 1
ATOM 1337 C C . LEU A 1 161 ? 21.994 12.018 -3.106 1.00 94.12 161 LEU A C 1
ATOM 1339 O O . LEU A 1 161 ? 22.610 12.768 -2.352 1.00 94.12 161 LEU A O 1
ATOM 1343 N N . LYS A 1 162 ? 20.707 11.715 -2.908 1.00 93.38 162 LYS A N 1
ATOM 1344 C CA . LYS A 1 162 ? 19.910 12.237 -1.789 1.00 93.38 162 LYS A CA 1
ATOM 1345 C C . LYS A 1 162 ? 20.525 11.866 -0.439 1.00 93.38 162 LYS A C 1
ATOM 1347 O O . LYS A 1 162 ? 20.670 12.739 0.419 1.00 93.38 162 LYS A O 1
ATOM 1352 N N . TYR A 1 163 ? 20.908 10.605 -0.253 1.00 91.19 163 TYR A N 1
ATOM 1353 C CA . TYR A 1 163 ? 21.544 10.162 0.986 1.00 91.19 163 TYR A CA 1
ATOM 1354 C C . TYR A 1 163 ? 22.972 10.693 1.130 1.00 91.19 163 TYR A C 1
ATOM 1356 O O . TYR A 1 163 ? 23.327 11.119 2.224 1.00 91.19 163 TYR A O 1
ATOM 1364 N N . GLY A 1 164 ? 23.752 10.791 0.049 1.00 89.94 164 GLY A N 1
ATOM 1365 C CA . GLY A 1 164 ? 25.069 11.435 0.075 1.00 89.94 164 GLY A CA 1
ATOM 1366 C C . GLY A 1 164 ? 24.998 12.907 0.502 1.00 89.94 164 GLY A C 1
ATOM 1367 O O . GLY A 1 164 ? 25.773 13.358 1.345 1.00 89.94 164 GLY A O 1
ATOM 1368 N N . CYS A 1 165 ? 24.014 13.663 0.006 1.00 89.06 165 CYS A N 1
ATOM 1369 C CA . CYS A 1 165 ? 23.768 15.035 0.459 1.00 89.06 165 CYS A CA 1
ATOM 1370 C C . CYS A 1 165 ? 23.370 15.100 1.941 1.00 89.06 165 CYS A C 1
ATOM 1372 O O . CYS A 1 165 ? 23.811 16.005 2.655 1.00 89.06 165 CYS A O 1
ATOM 1374 N N . LEU A 1 166 ? 22.551 14.156 2.413 1.00 88.62 166 LEU A N 1
ATOM 1375 C CA . LEU A 1 166 ? 22.135 14.078 3.813 1.00 88.62 166 LEU A CA 1
ATOM 1376 C C . LEU A 1 166 ? 23.326 13.776 4.731 1.00 88.62 166 LEU A C 1
ATOM 1378 O O . LEU A 1 166 ? 23.497 14.468 5.731 1.00 88.62 166 LEU A O 1
ATOM 1382 N N . VAL A 1 167 ? 24.183 12.822 4.357 1.00 87.69 167 VAL A N 1
ATOM 1383 C CA . VAL A 1 167 ? 25.422 12.491 5.080 1.00 87.69 167 VAL A CA 1
ATOM 1384 C C . VAL A 1 167 ? 26.326 13.715 5.185 1.00 87.69 167 VAL A C 1
ATOM 1386 O O . VAL A 1 167 ? 26.666 14.116 6.296 1.00 87.69 167 VAL A O 1
ATOM 1389 N N . LYS A 1 168 ? 26.616 14.389 4.065 1.00 85.06 168 LYS A N 1
ATOM 1390 C CA . LYS A 1 168 ? 27.416 15.626 4.067 1.00 85.06 168 LYS A CA 1
ATOM 1391 C C . LYS A 1 168 ? 26.804 16.731 4.925 1.00 85.06 168 LYS A C 1
ATOM 1393 O O . LYS A 1 168 ? 27.523 17.467 5.597 1.00 85.06 168 LYS A O 1
ATOM 1398 N N . SER A 1 169 ? 25.477 16.856 4.924 1.00 86.19 169 SER A N 1
ATOM 1399 C CA . SER A 1 169 ? 24.786 17.841 5.764 1.00 86.19 169 SER A CA 1
ATOM 1400 C C . SER A 1 169 ? 24.943 17.524 7.252 1.00 86.19 169 SER A C 1
ATOM 1402 O O . SER A 1 169 ? 25.155 18.437 8.043 1.00 86.19 169 SER A O 1
ATOM 1404 N N . ILE A 1 170 ? 24.882 16.243 7.630 1.00 84.75 170 ILE A N 1
ATOM 1405 C CA . ILE A 1 170 ? 25.064 15.793 9.013 1.00 84.75 170 ILE A CA 1
ATOM 1406 C C . ILE A 1 170 ? 26.524 15.943 9.456 1.00 84.75 170 ILE A C 1
ATOM 1408 O O . ILE A 1 170 ? 26.758 16.503 10.521 1.00 84.75 170 ILE A O 1
ATOM 1412 N N . GLN A 1 171 ? 27.495 15.516 8.644 1.00 82.44 171 GLN A N 1
ATOM 1413 C CA . GLN A 1 171 ? 28.933 15.660 8.932 1.00 82.44 171 GLN A CA 1
ATOM 1414 C C . GLN A 1 171 ? 29.344 17.127 9.118 1.00 82.44 171 GLN A C 1
ATOM 1416 O O . GLN A 1 171 ? 30.201 17.451 9.928 1.00 82.44 171 GLN A O 1
ATOM 1421 N N . LYS A 1 172 ? 28.713 18.057 8.391 1.00 78.69 172 LYS A N 1
ATOM 1422 C CA . LYS A 1 172 ? 28.954 19.492 8.587 1.00 78.69 172 LYS A CA 1
ATOM 1423 C C . LYS A 1 172 ? 28.465 20.000 9.952 1.00 78.69 172 LYS A C 1
ATOM 1425 O O . LYS A 1 172 ? 28.971 21.008 10.437 1.00 78.69 172 LYS A O 1
ATOM 1430 N N . LEU A 1 173 ? 27.449 19.359 10.529 1.00 77.81 173 LEU A N 1
ATOM 1431 C CA . LEU A 1 173 ? 26.820 19.764 11.790 1.00 77.81 173 LEU A CA 1
ATOM 1432 C C . LEU A 1 173 ? 27.374 19.007 13.005 1.00 77.81 173 LEU A C 1
ATOM 1434 O O . LEU A 1 173 ? 27.302 19.531 14.112 1.00 77.81 173 LEU A O 1
ATOM 1438 N N . ASN A 1 174 ? 27.929 17.810 12.802 1.00 67.69 174 ASN A N 1
ATOM 1439 C CA . ASN A 1 174 ? 28.415 16.918 13.850 1.00 67.69 174 ASN A CA 1
ATOM 1440 C C . ASN A 1 174 ? 29.854 16.467 13.542 1.00 67.69 174 ASN A C 1
ATOM 1442 O O . ASN A 1 174 ? 30.121 16.028 12.431 1.00 67.69 174 ASN A O 1
ATOM 1446 N N . GLU A 1 175 ? 30.753 16.474 14.533 1.00 63.44 175 GLU A N 1
ATOM 1447 C CA . GLU A 1 175 ? 32.153 15.997 14.432 1.00 63.44 175 GLU A CA 1
ATOM 1448 C C . GLU A 1 175 ? 32.286 14.459 14.294 1.00 63.44 175 GLU A C 1
ATOM 1450 O O . GLU A 1 175 ? 33.219 13.855 14.818 1.00 63.44 175 GLU A O 1
ATOM 1455 N N . PHE A 1 176 ? 31.346 13.786 13.626 1.00 64.56 176 PHE A N 1
ATOM 1456 C CA . PHE A 1 176 ? 31.421 12.348 13.371 1.00 64.56 176 PHE A CA 1
ATOM 1457 C C . PHE A 1 176 ? 31.608 12.080 11.880 1.00 64.56 176 PHE A C 1
ATOM 1459 O O . PHE A 1 176 ? 30.797 12.499 11.051 1.00 64.56 176 PHE A O 1
ATOM 1466 N N . GLU A 1 177 ? 32.665 11.340 11.550 1.00 60.31 177 GLU A N 1
ATOM 1467 C CA . GLU A 1 177 ? 32.905 10.832 10.204 1.00 60.31 177 GLU A CA 1
ATOM 1468 C C . GLU A 1 177 ? 32.000 9.625 9.938 1.00 60.31 177 GLU A C 1
ATOM 1470 O O . GLU A 1 177 ? 32.040 8.610 10.632 1.00 60.31 177 GLU A O 1
ATOM 1475 N N . ILE A 1 178 ? 31.156 9.755 8.920 1.00 66.44 178 ILE A N 1
ATOM 1476 C CA . ILE A 1 178 ? 30.447 8.632 8.301 1.00 66.44 178 ILE A CA 1
ATOM 1477 C C . ILE A 1 178 ? 31.273 8.237 7.076 1.00 66.44 178 ILE A C 1
ATOM 1479 O O . ILE A 1 178 ? 31.575 9.117 6.272 1.00 66.44 178 ILE A O 1
ATOM 1483 N N . GLU A 1 179 ? 31.633 6.958 6.930 1.00 63.56 179 GLU A N 1
ATOM 1484 C CA . GLU A 1 179 ? 32.315 6.463 5.726 1.00 63.56 179 GLU A CA 1
ATOM 1485 C C . GLU A 1 179 ? 31.515 6.836 4.469 1.00 63.56 179 GLU A C 1
ATOM 1487 O O . GLU A 1 179 ? 30.340 6.484 4.322 1.00 63.56 179 GLU A O 1
ATOM 1492 N N . ASP A 1 180 ? 32.155 7.583 3.569 1.00 60.56 180 ASP A N 1
ATOM 1493 C CA . ASP A 1 180 ? 31.576 7.974 2.289 1.00 60.56 180 ASP A CA 1
ATOM 1494 C C . ASP A 1 180 ? 31.634 6.757 1.352 1.00 60.56 180 ASP A C 1
ATOM 1496 O O . ASP A 1 180 ? 32.664 6.447 0.763 1.00 60.56 180 ASP A O 1
ATOM 1500 N N . PHE A 1 181 ? 30.517 6.046 1.197 1.00 61.75 181 PHE A N 1
ATOM 1501 C CA . PHE A 1 181 ? 30.411 4.904 0.272 1.00 61.75 181 PHE A CA 1
ATOM 1502 C C . PHE A 1 181 ? 30.281 5.318 -1.209 1.00 61.75 181 PHE A C 1
ATOM 1504 O O . PHE A 1 181 ? 30.071 4.466 -2.072 1.00 61.75 181 PHE A O 1
ATOM 1511 N N . PHE A 1 182 ? 30.358 6.619 -1.514 1.00 57.84 182 PHE A N 1
ATOM 1512 C CA . PHE A 1 182 ? 30.073 7.184 -2.839 1.00 57.84 182 PHE A CA 1
ATOM 1513 C C . PHE A 1 182 ? 31.237 7.970 -3.473 1.00 57.84 182 PHE A C 1
ATOM 1515 O O . PHE A 1 182 ? 30.993 8.804 -4.349 1.00 57.84 182 PHE A O 1
ATOM 1522 N N . ILE A 1 183 ? 32.489 7.687 -3.090 1.00 48.19 183 ILE A N 1
ATOM 1523 C CA . ILE A 1 183 ? 33.701 8.099 -3.829 1.00 48.19 183 ILE A CA 1
ATOM 1524 C C . ILE A 1 183 ? 34.642 6.904 -3.963 1.00 48.19 183 ILE A C 1
ATOM 1526 O O . ILE A 1 183 ? 34.925 6.270 -2.926 1.00 48.19 183 ILE A O 1
#